Protein AF-A0A7J3T9M3-F1 (afdb_monomer_lite)

Sequence (67 aa):
MERFYGTLQSKLHHFDSVASFIQWYNSVRYHMSLEFNGFYETPDEAFQRKLPPEQLLGSALEVFHNS

Organism: NCBI:txid379547

pLDDT: mean 87.76, std 11.75, range [53.91, 97.56]

Radius of gyration: 15.39 Å; chains: 1; bounding box: 34×36×33 Å

Foldseek 3Di:
DVVVVVCCVVCVVVDPDPVVVVCCQQPPDWDPVQDDPNDTDGNVVSCVVPDDPVNVVVVVVVVVVVD

Structure (mmCIF, N/CA/C/O backbone):
data_AF-A0A7J3T9M3-F1
#
_entry.id   AF-A0A7J3T9M3-F1
#
loop_
_atom_site.group_PDB
_atom_site.id
_atom_site.type_symbol
_atom_site.label_atom_id
_atom_site.label_alt_id
_atom_site.label_comp_id
_atom_site.label_asym_id
_atom_site.label_entity_id
_atom_site.label_seq_id
_atom_site.pdbx_PDB_ins_code
_atom_site.Cartn_x
_atom_site.Cartn_y
_atom_site.Cartn_z
_atom_site.occupancy
_atom_site.B_iso_or_equiv
_atom_site.auth_seq_id
_atom_site.auth_comp_id
_atom_site.auth_asym_id
_atom_site.auth_atom_id
_atom_site.pdbx_PDB_model_num
ATOM 1 N N . MET A 1 1 ? -5.418 10.492 -3.279 1.00 64.00 1 MET A N 1
ATOM 2 C CA . MET A 1 1 ? -5.273 10.263 -4.733 1.00 64.00 1 MET A CA 1
ATOM 3 C C . MET A 1 1 ? -3.923 10.738 -5.266 1.00 64.00 1 MET A C 1
ATOM 5 O O . MET A 1 1 ? -3.190 9.908 -5.780 1.00 64.00 1 MET A O 1
ATOM 9 N N . GLU A 1 2 ? -3.524 12.002 -5.096 1.00 74.19 2 GLU A N 1
ATOM 10 C CA . GLU A 1 2 ? -2.286 12.539 -5.711 1.00 74.19 2 GLU A CA 1
ATOM 11 C C . GLU A 1 2 ? -0.996 11.768 -5.364 1.00 74.19 2 GLU A C 1
ATOM 13 O O . GLU A 1 2 ? -0.197 11.461 -6.246 1.00 74.19 2 GLU A O 1
ATOM 18 N N . ARG A 1 3 ? -0.819 11.352 -4.100 1.00 84.75 3 ARG A N 1
ATOM 19 C CA . ARG A 1 3 ? 0.357 10.562 -3.675 1.00 84.75 3 ARG A CA 1
ATOM 20 C C . ARG A 1 3 ? 0.438 9.179 -4.328 1.00 84.75 3 ARG A C 1
ATOM 22 O O . ARG A 1 3 ? 1.541 8.685 -4.556 1.00 84.75 3 ARG A O 1
ATOM 29 N N . PHE A 1 4 ? -0.705 8.558 -4.622 1.00 88.69 4 PHE A N 1
ATOM 30 C CA . PHE A 1 4 ? -0.747 7.274 -5.322 1.00 88.69 4 PHE A CA 1
ATOM 31 C C . PHE A 1 4 ? -0.263 7.448 -6.761 1.00 88.69 4 PHE A C 1
ATOM 33 O O . PHE A 1 4 ? 0.697 6.793 -7.150 1.00 88.69 4 PHE A O 1
ATOM 40 N N . TYR A 1 5 ? -0.843 8.394 -7.507 1.00 91.25 5 TYR A N 1
ATOM 41 C CA . TYR A 1 5 ? -0.469 8.634 -8.903 1.00 91.25 5 TYR A CA 1
ATOM 42 C C . TYR A 1 5 ? 0.996 9.056 -9.059 1.00 91.25 5 TYR A C 1
ATOM 44 O O . TYR A 1 5 ? 1.678 8.544 -9.943 1.00 91.25 5 TYR A O 1
ATOM 52 N N . GLY A 1 6 ? 1.519 9.895 -8.159 1.00 94.50 6 GLY A N 1
ATOM 53 C CA . GLY A 1 6 ? 2.947 10.235 -8.160 1.00 94.50 6 GLY A CA 1
ATOM 54 C C . GLY A 1 6 ? 3.852 9.030 -7.865 1.00 94.50 6 GLY A C 1
ATOM 55 O O . GLY A 1 6 ? 4.903 8.861 -8.486 1.00 94.50 6 GLY A O 1
ATOM 56 N N . THR A 1 7 ? 3.436 8.138 -6.960 1.00 93.38 7 THR A N 1
ATOM 57 C CA . THR A 1 7 ? 4.177 6.892 -6.690 1.00 93.38 7 THR A CA 1
ATOM 58 C C . THR A 1 7 ? 4.122 5.950 -7.890 1.00 93.38 7 THR A C 1
ATOM 60 O O . THR A 1 7 ? 5.149 5.402 -8.275 1.00 93.38 7 THR A O 1
ATOM 63 N N . LEU A 1 8 ? 2.954 5.805 -8.518 1.00 94.25 8 LEU A N 1
ATOM 64 C CA . LEU A 1 8 ? 2.771 4.997 -9.719 1.00 94.25 8 LEU A CA 1
ATOM 65 C C . LEU A 1 8 ? 3.685 5.490 -10.846 1.00 94.25 8 LEU A C 1
ATOM 67 O O . LEU A 1 8 ? 4.506 4.725 -11.338 1.00 94.25 8 LEU A O 1
ATOM 71 N N . GLN A 1 9 ? 3.624 6.778 -11.193 1.00 95.75 9 GLN A N 1
ATOM 72 C CA . GLN A 1 9 ? 4.459 7.354 -12.253 1.00 95.75 9 GLN A CA 1
ATOM 73 C C . GLN A 1 9 ? 5.960 7.186 -11.981 1.00 95.75 9 GLN A C 1
ATOM 75 O O . GLN A 1 9 ? 6.719 6.858 -12.889 1.00 95.75 9 GLN A O 1
ATOM 80 N N . SER A 1 10 ? 6.396 7.370 -10.732 1.00 96.25 10 SER A N 1
ATOM 81 C CA . SER A 1 10 ? 7.820 7.289 -10.381 1.00 96.25 10 SER A CA 1
ATOM 82 C C . SER A 1 10 ? 8.357 5.867 -10.229 1.00 96.25 10 SER A C 1
ATOM 84 O O . SER A 1 10 ? 9.567 5.686 -10.323 1.00 96.25 10 SER A O 1
ATOM 86 N N . LYS A 1 11 ? 7.510 4.862 -9.975 1.00 95.50 11 LYS A N 1
ATOM 87 C CA . LYS A 1 11 ? 7.962 3.503 -9.633 1.00 95.50 11 LYS A CA 1
ATOM 88 C C . LYS A 1 11 ? 7.544 2.425 -10.619 1.00 95.50 11 LYS A C 1
ATOM 90 O O . LYS A 1 11 ? 8.201 1.393 -10.631 1.00 95.50 11 LYS A O 1
ATOM 95 N N . LEU A 1 12 ? 6.515 2.641 -11.442 1.00 96.50 12 LEU A N 1
ATOM 96 C CA . LEU A 1 12 ? 5.958 1.601 -12.316 1.00 96.50 12 LEU A CA 1
ATOM 97 C C . LEU A 1 12 ? 7.007 0.958 -13.234 1.00 96.50 12 LEU A C 1
ATOM 99 O O . LEU A 1 12 ? 6.953 -0.240 -13.461 1.00 96.50 12 LEU A O 1
ATOM 103 N N . HIS A 1 13 ? 8.000 1.723 -13.694 1.00 96.81 13 HIS A N 1
ATOM 104 C CA . HIS A 1 13 ? 9.080 1.222 -14.550 1.00 96.81 13 HIS A CA 1
ATOM 105 C C . HIS A 1 13 ? 10.016 0.197 -13.875 1.00 96.81 13 HIS A C 1
ATOM 107 O O . HIS A 1 13 ? 10.832 -0.414 -14.556 1.00 96.81 13 HIS A O 1
ATOM 113 N N . HIS A 1 14 ? 9.927 0.016 -12.553 1.00 97.38 14 HIS A N 1
ATOM 114 C CA . HIS A 1 14 ? 10.632 -1.043 -11.823 1.00 97.38 14 HIS A CA 1
ATOM 115 C C . HIS A 1 14 ? 9.844 -2.358 -11.749 1.00 97.38 14 HIS A C 1
ATOM 117 O O . HIS A 1 14 ? 10.330 -3.315 -11.150 1.00 97.38 14 HIS A O 1
ATOM 123 N N . PHE A 1 15 ? 8.627 -2.398 -12.290 1.00 97.19 15 PHE A N 1
ATOM 124 C CA . PHE A 1 15 ? 7.739 -3.550 -12.218 1.00 97.19 15 PHE A CA 1
ATOM 125 C C . PHE A 1 15 ? 7.431 -4.066 -13.617 1.00 97.19 15 PHE A C 1
ATOM 127 O O . PHE A 1 15 ? 7.210 -3.292 -14.545 1.00 97.19 15 PHE A O 1
ATOM 134 N N . ASP A 1 16 ? 7.328 -5.387 -13.736 1.00 96.62 16 ASP A N 1
ATOM 135 C CA . ASP A 1 16 ? 6.995 -6.049 -15.001 1.00 96.62 16 ASP A CA 1
ATOM 136 C C . ASP A 1 16 ? 5.559 -5.757 -15.467 1.00 96.62 16 ASP A C 1
ATOM 138 O O . ASP A 1 16 ? 5.216 -5.955 -16.631 1.00 96.62 16 ASP A O 1
ATOM 142 N N . SER A 1 17 ? 4.685 -5.308 -14.558 1.00 96.94 17 SER A N 1
ATOM 143 C CA . SER A 1 17 ? 3.292 -4.996 -14.864 1.00 96.94 17 SER A CA 1
ATOM 144 C C . SER A 1 17 ? 2.673 -4.031 -13.850 1.00 96.94 17 SER A C 1
ATOM 146 O O . SER A 1 17 ? 3.148 -3.865 -12.725 1.00 96.94 17 SER A O 1
ATOM 148 N N . VAL A 1 18 ? 1.531 -3.444 -14.219 1.00 96.25 18 VAL A N 1
ATOM 149 C CA . V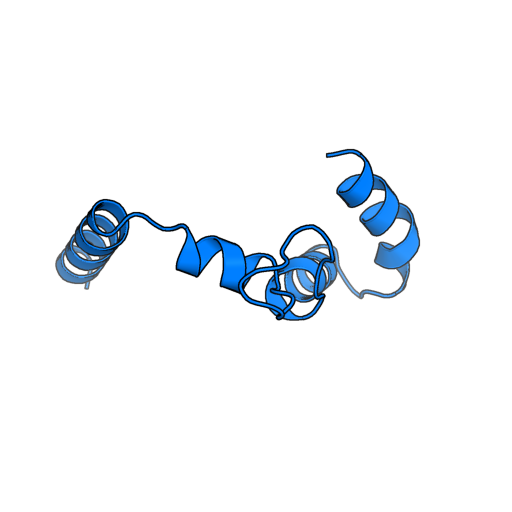AL A 1 18 ? 0.699 -2.677 -13.277 1.00 96.25 18 VAL A CA 1
ATOM 150 C C . VAL A 1 18 ? 0.213 -3.567 -12.131 1.00 96.25 18 VAL A C 1
ATOM 152 O O . VAL A 1 18 ? 0.184 -3.121 -10.990 1.00 96.25 18 VAL A O 1
ATOM 155 N N . ALA A 1 19 ? -0.125 -4.830 -12.405 1.00 96.94 19 ALA A N 1
ATOM 156 C CA . ALA A 1 19 ? -0.605 -5.755 -11.384 1.00 96.94 19 ALA A CA 1
ATOM 157 C C . ALA A 1 19 ? 0.449 -6.002 -10.292 1.00 96.94 19 ALA A C 1
ATOM 159 O O . ALA A 1 19 ? 0.131 -5.908 -9.108 1.00 96.94 19 ALA A O 1
ATOM 160 N N . SER A 1 20 ? 1.711 -6.230 -10.674 1.00 97.44 20 SER A N 1
ATOM 161 C CA . SER A 1 20 ? 2.801 -6.419 -9.709 1.00 97.44 20 SER A CA 1
ATOM 162 C C . SER A 1 20 ? 3.122 -5.141 -8.929 1.00 97.44 20 SER A C 1
ATOM 164 O O . SER A 1 20 ? 3.396 -5.214 -7.730 1.00 97.44 20 SER A O 1
ATOM 166 N N . PHE A 1 21 ? 2.999 -3.962 -9.551 1.00 97.56 21 PHE A N 1
ATOM 167 C CA . PHE A 1 21 ? 3.068 -2.690 -8.823 1.00 97.56 21 PHE A CA 1
ATOM 168 C C . PHE A 1 21 ? 1.955 -2.569 -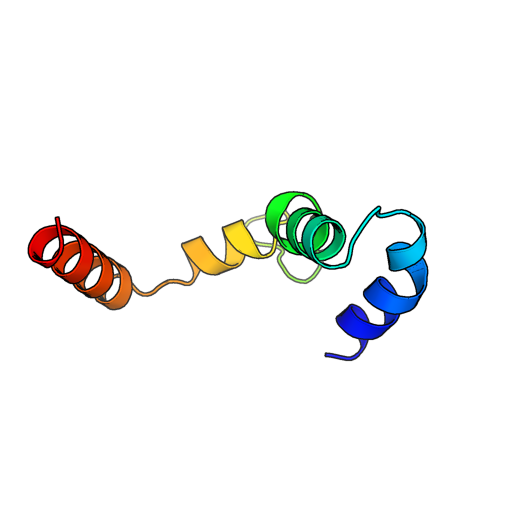7.770 1.00 97.56 21 PHE A C 1
ATOM 170 O O . PHE A 1 21 ? 2.232 -2.203 -6.628 1.00 97.56 21 PHE A O 1
ATOM 177 N N . ILE A 1 22 ? 0.705 -2.868 -8.140 1.00 96.25 22 ILE A N 1
ATOM 178 C CA . ILE A 1 22 ? -0.446 -2.777 -7.230 1.00 96.25 22 ILE A CA 1
ATOM 179 C C . ILE A 1 22 ? -0.285 -3.748 -6.062 1.00 96.25 22 ILE A C 1
ATOM 181 O O . ILE A 1 22 ? -0.481 -3.343 -4.917 1.00 96.25 22 ILE A O 1
ATOM 185 N N . GLN A 1 23 ? 0.139 -4.984 -6.335 1.00 97.06 23 GLN A N 1
ATOM 186 C CA . GLN A 1 23 ? 0.430 -5.968 -5.297 1.00 97.06 23 GLN A CA 1
ATOM 187 C C . GLN A 1 23 ? 1.466 -5.422 -4.308 1.00 97.06 23 GLN A C 1
ATOM 189 O O . GLN A 1 23 ? 1.198 -5.347 -3.115 1.00 97.06 23 GLN A O 1
ATOM 194 N N . TRP A 1 24 ? 2.616 -4.947 -4.793 1.00 97.12 24 TRP A N 1
ATOM 195 C CA . TRP A 1 24 ? 3.642 -4.363 -3.926 1.00 97.12 24 TRP A CA 1
ATOM 196 C C . TRP A 1 24 ? 3.133 -3.159 -3.119 1.00 97.12 24 TRP A C 1
ATOM 198 O O . TRP A 1 24 ? 3.416 -3.038 -1.924 1.00 97.12 24 TRP A O 1
ATOM 208 N N . TYR A 1 25 ? 2.375 -2.264 -3.756 1.00 96.00 25 TYR A N 1
ATOM 209 C CA . TYR A 1 25 ? 1.856 -1.058 -3.114 1.00 96.00 25 TYR A CA 1
ATOM 210 C C . TYR A 1 25 ? 0.914 -1.379 -1.946 1.00 96.00 25 TYR A C 1
ATOM 212 O O . TYR A 1 25 ? 0.946 -0.674 -0.933 1.00 96.00 25 TYR A O 1
ATOM 220 N N . ASN A 1 26 ? 0.104 -2.428 -2.103 1.00 96.00 26 ASN A N 1
ATOM 221 C CA . ASN A 1 26 ? -0.936 -2.824 -1.160 1.00 96.00 26 ASN A CA 1
ATOM 222 C C . ASN A 1 26 ? -0.459 -3.802 -0.080 1.00 96.00 26 ASN A C 1
ATOM 224 O O . ASN A 1 26 ? -0.913 -3.683 1.054 1.00 96.00 26 ASN A O 1
ATOM 228 N N . SER A 1 27 ? 0.473 -4.707 -0.398 1.00 95.75 27 SER A N 1
ATOM 229 C CA . SER A 1 27 ? 0.829 -5.818 0.495 1.00 95.75 27 SER A CA 1
ATOM 230 C C . SER A 1 27 ? 2.257 -5.768 1.049 1.00 95.75 27 SER A C 1
ATOM 232 O O . SER A 1 27 ? 2.604 -6.572 1.907 1.00 95.75 27 SER A O 1
ATOM 234 N N . VAL A 1 28 ? 3.121 -4.879 0.542 1.00 94.62 28 VAL A N 1
ATOM 235 C CA . VAL A 1 28 ? 4.542 -4.805 0.953 1.00 94.62 28 VAL A CA 1
ATOM 236 C C . VAL A 1 28 ? 4.920 -3.416 1.455 1.00 94.62 28 VAL A C 1
ATOM 238 O O . VAL A 1 28 ? 5.701 -3.265 2.393 1.00 94.62 28 VAL A O 1
ATOM 241 N N . ARG A 1 29 ? 4.409 -2.366 0.814 1.00 93.75 29 ARG A N 1
ATOM 242 C CA . ARG A 1 29 ? 4.784 -0.993 1.142 1.00 93.75 29 ARG A CA 1
ATOM 243 C C . ARG A 1 29 ? 4.043 -0.506 2.388 1.00 93.75 29 ARG A C 1
ATOM 245 O O . ARG A 1 29 ? 2.835 -0.312 2.339 1.00 93.75 29 ARG A O 1
ATOM 252 N N . TYR A 1 30 ? 4.783 -0.183 3.446 1.00 93.31 30 TYR A N 1
ATOM 253 C CA . TYR A 1 30 ? 4.265 0.540 4.612 1.00 93.31 30 TYR A CA 1
ATOM 254 C C . TYR A 1 30 ? 4.039 2.027 4.307 1.00 93.31 30 TYR A C 1
ATOM 256 O O . TYR A 1 30 ? 4.816 2.657 3.577 1.00 93.31 30 TYR A O 1
ATOM 264 N N . HIS A 1 31 ? 2.980 2.613 4.872 1.00 91.81 31 HIS A N 1
ATOM 265 C CA . HIS A 1 31 ? 2.629 4.019 4.641 1.00 91.81 31 HIS A CA 1
ATOM 266 C C . HIS A 1 31 ? 2.595 4.789 5.952 1.00 91.81 31 HIS A C 1
ATOM 268 O O . HIS A 1 31 ? 1.866 4.428 6.866 1.00 91.81 31 HIS A O 1
ATOM 274 N N . MET A 1 32 ? 3.294 5.927 6.008 1.00 87.62 32 MET A N 1
ATOM 275 C CA . MET A 1 32 ? 3.289 6.780 7.207 1.00 87.62 32 MET A CA 1
ATOM 276 C C . MET A 1 32 ? 1.890 7.268 7.602 1.00 87.62 32 MET A C 1
ATOM 278 O O . MET A 1 32 ? 1.611 7.475 8.773 1.00 87.62 32 MET A O 1
ATOM 282 N N . SER A 1 33 ? 0.997 7.448 6.627 1.00 90.94 33 SER A N 1
ATOM 283 C CA . SER A 1 33 ? -0.396 7.835 6.872 1.00 90.94 33 SER A CA 1
ATOM 284 C C . SER A 1 33 ? -1.266 6.708 7.440 1.00 90.94 33 SER A C 1
ATOM 286 O O . SER A 1 33 ? -2.436 6.943 7.722 1.00 90.94 33 SER A O 1
ATOM 288 N N . LEU A 1 34 ? -0.732 5.490 7.537 1.00 93.56 34 LEU A N 1
ATOM 289 C CA . LEU A 1 34 ? -1.391 4.306 8.090 1.00 93.56 34 LEU A CA 1
ATOM 290 C C . LEU A 1 34 ? -0.730 3.884 9.408 1.00 93.56 34 LEU A C 1
ATOM 292 O O . LEU A 1 34 ? -0.647 2.702 9.717 1.00 93.56 34 LEU A O 1
ATOM 296 N N . GLU A 1 35 ? -0.220 4.851 10.165 1.00 95.19 35 GLU A N 1
ATOM 297 C CA . GLU A 1 35 ? 0.229 4.602 11.529 1.00 95.19 35 GLU A CA 1
ATOM 298 C C . GLU A 1 35 ? -0.963 4.207 12.415 1.00 95.19 35 GLU A C 1
ATOM 300 O O . GLU A 1 35 ? -2.042 4.808 12.349 1.00 95.19 35 GLU A O 1
ATOM 305 N N . PHE A 1 36 ? -0.768 3.155 13.204 1.00 92.56 36 PHE A N 1
ATOM 306 C CA . PHE A 1 36 ? -1.712 2.660 14.188 1.00 92.56 36 PHE A CA 1
ATOM 307 C C . PHE A 1 36 ? -0.957 2.049 15.377 1.00 92.56 36 PHE A C 1
ATOM 309 O O . PHE A 1 36 ? -0.219 1.074 15.233 1.00 92.56 36 PHE A O 1
ATOM 316 N N . ASN A 1 37 ? -1.178 2.600 16.574 1.00 93.38 37 ASN A N 1
ATOM 317 C CA . ASN A 1 37 ? -0.599 2.127 17.839 1.00 93.38 37 ASN A CA 1
ATOM 318 C C . ASN A 1 37 ? 0.940 2.008 17.847 1.00 93.38 37 ASN A C 1
ATOM 320 O O . ASN A 1 37 ? 1.497 1.101 18.463 1.00 93.38 37 ASN A O 1
ATOM 324 N N . GLY A 1 38 ? 1.636 2.927 17.186 1.00 93.06 38 GLY A N 1
ATOM 325 C CA . GLY A 1 38 ? 3.093 2.975 17.089 1.00 93.06 38 GLY A CA 1
ATOM 326 C C . GLY A 1 38 ? 3.683 2.143 15.948 1.00 93.06 38 GLY A C 1
ATOM 327 O O . GLY A 1 38 ? 4.905 2.115 15.801 1.00 93.06 38 GLY A O 1
ATOM 328 N N . PHE A 1 39 ? 2.851 1.490 15.132 1.00 93.38 39 PHE A N 1
ATOM 329 C CA . PHE A 1 39 ? 3.279 0.674 13.995 1.00 93.38 39 PHE A CA 1
ATOM 330 C C . PHE A 1 39 ? 2.712 1.226 12.689 1.00 93.38 39 PHE A C 1
ATOM 332 O O . PHE A 1 39 ? 1.611 1.765 12.655 1.00 93.38 39 PHE A O 1
ATOM 339 N N . TYR A 1 40 ? 3.463 1.092 11.597 1.00 96.25 40 TYR A N 1
ATOM 340 C CA . TYR A 1 40 ? 2.972 1.438 10.266 1.00 96.25 40 TYR A CA 1
ATOM 341 C C . TYR A 1 40 ? 2.379 0.209 9.601 1.00 96.25 40 TYR A C 1
ATOM 343 O O . TYR A 1 40 ? 2.989 -0.856 9.632 1.00 96.25 40 TYR A O 1
ATOM 351 N N . GLU A 1 41 ? 1.235 0.389 8.956 1.00 96.38 41 GLU A N 1
ATOM 352 C CA . GLU A 1 41 ? 0.556 -0.663 8.208 1.00 96.38 41 GLU A CA 1
ATOM 353 C C . GLU A 1 41 ? 0.755 -0.496 6.696 1.00 96.38 41 GLU A C 1
ATOM 355 O O . GLU A 1 41 ? 1.006 0.595 6.156 1.00 96.38 41 GLU A O 1
ATOM 360 N N . THR A 1 42 ? 0.624 -1.614 5.998 1.00 96.81 42 THR A N 1
ATOM 361 C CA . THR A 1 42 ? 0.323 -1.669 4.572 1.00 96.81 42 THR A CA 1
ATOM 362 C C . THR A 1 42 ? -1.156 -1.326 4.327 1.00 96.81 42 THR A C 1
ATOM 364 O O . THR A 1 42 ? -1.977 -1.377 5.251 1.00 96.81 42 THR A O 1
ATOM 367 N N . PRO A 1 43 ? -1.548 -0.949 3.097 1.00 95.94 43 PRO A N 1
ATOM 368 C CA . PRO A 1 43 ? -2.948 -0.700 2.773 1.00 95.94 43 PRO A CA 1
ATOM 369 C C . PRO A 1 43 ? -3.845 -1.909 3.028 1.00 95.94 43 PRO A C 1
ATOM 371 O O . PRO A 1 43 ? -4.956 -1.714 3.516 1.00 95.94 43 PRO A O 1
ATOM 374 N N . ASP A 1 44 ? -3.365 -3.125 2.755 1.00 96.00 44 ASP A N 1
ATOM 375 C CA . ASP A 1 44 ? -4.127 -4.351 3.000 1.00 96.00 44 ASP A CA 1
ATOM 376 C C . ASP A 1 44 ? -4.381 -4.561 4.497 1.00 96.00 44 ASP A C 1
ATOM 378 O O . ASP A 1 44 ? -5.521 -4.781 4.901 1.00 96.00 44 ASP A O 1
ATOM 382 N N . GLU A 1 45 ? -3.361 -4.408 5.344 1.00 95.44 45 G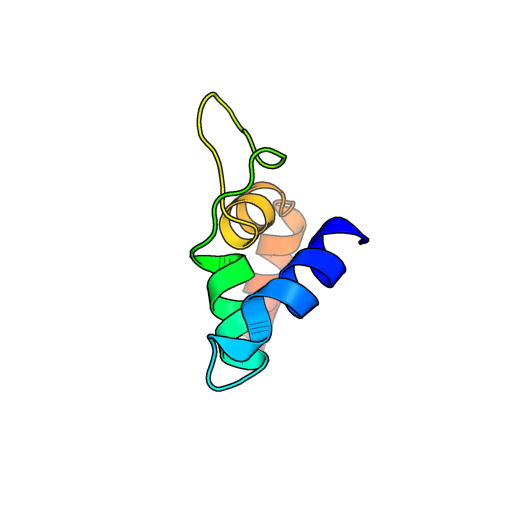LU A N 1
ATOM 383 C CA . GLU A 1 45 ? -3.513 -4.503 6.805 1.00 95.44 45 GLU A CA 1
ATOM 384 C C . GLU A 1 45 ? -4.494 -3.450 7.337 1.00 95.44 45 GLU A C 1
ATOM 386 O O . GLU A 1 45 ? -5.427 -3.769 8.080 1.00 95.44 45 GLU A O 1
ATOM 391 N N . ALA A 1 46 ? -4.344 -2.198 6.895 1.00 95.12 46 ALA A N 1
ATOM 392 C CA . ALA A 1 46 ? -5.234 -1.118 7.296 1.00 95.12 46 ALA A CA 1
ATOM 393 C C . ALA A 1 46 ? -6.673 -1.333 6.806 1.00 95.12 46 ALA A C 1
ATOM 395 O O . ALA A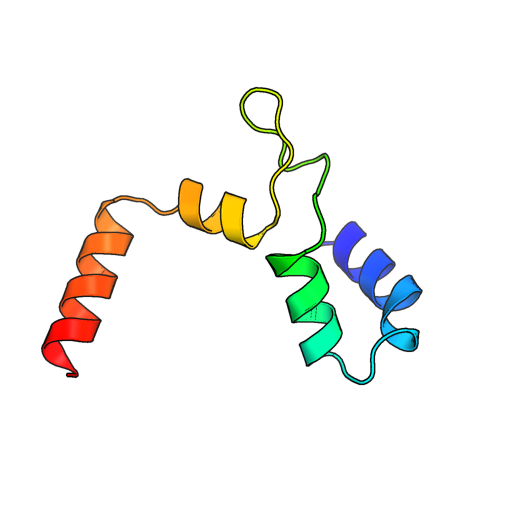 1 46 ? -7.615 -0.932 7.492 1.00 95.12 46 ALA A O 1
ATOM 396 N N . PHE A 1 47 ? -6.857 -1.938 5.630 1.00 93.81 47 PHE A N 1
ATOM 397 C CA . PHE A 1 47 ? -8.169 -2.315 5.115 1.00 93.81 47 PHE A CA 1
ATOM 398 C C . PHE A 1 47 ? -8.801 -3.386 6.003 1.00 93.81 47 PHE A C 1
ATOM 400 O O . PHE A 1 47 ? -9.894 -3.161 6.516 1.00 93.81 47 PHE A O 1
ATOM 407 N N . GLN A 1 48 ? -8.090 -4.487 6.266 1.00 91.44 48 GLN A N 1
ATOM 408 C CA . GLN A 1 48 ? -8.583 -5.581 7.109 1.00 91.44 48 GLN A CA 1
ATOM 409 C C . GLN A 1 48 ? -8.959 -5.106 8.514 1.00 91.44 48 GLN A C 1
ATOM 411 O O . GLN A 1 48 ? -10.020 -5.451 9.026 1.00 91.44 48 GLN A O 1
ATOM 416 N N . ARG A 1 49 ? -8.141 -4.246 9.125 1.00 92.62 49 ARG A N 1
ATOM 417 C CA . ARG A 1 49 ? -8.430 -3.673 10.446 1.00 92.62 49 ARG A CA 1
ATOM 418 C C . ARG A 1 49 ? -9.668 -2.772 10.458 1.00 92.62 49 ARG A C 1
ATOM 420 O O . ARG A 1 49 ? -10.346 -2.676 11.478 1.00 92.62 49 ARG A O 1
ATOM 427 N N . LYS A 1 50 ? -9.925 -2.054 9.362 1.00 92.00 50 LYS A N 1
ATOM 428 C CA . LYS A 1 50 ? -11.053 -1.117 9.237 1.00 92.00 50 LYS A CA 1
ATOM 429 C C . LYS A 1 50 ? -12.334 -1.783 8.748 1.00 92.00 50 LYS A C 1
ATOM 431 O O . LYS A 1 50 ? -13.365 -1.109 8.742 1.00 92.00 50 LYS A O 1
ATOM 436 N N . LEU A 1 51 ? -12.283 -3.050 8.335 1.00 90.62 51 LEU A N 1
ATOM 437 C CA . LEU A 1 51 ? -13.476 -3.790 7.948 1.00 90.62 51 LEU A CA 1
ATOM 438 C C . LEU A 1 51 ? -14.433 -3.884 9.146 1.00 90.62 51 LEU A C 1
ATOM 440 O O . LEU A 1 51 ? -14.051 -4.401 10.198 1.00 90.62 51 LEU A O 1
ATOM 444 N N . PRO A 1 52 ? -15.679 -3.399 9.007 1.00 84.50 52 PRO A N 1
ATOM 445 C CA . PRO A 1 52 ? -16.698 -3.583 10.024 1.00 84.50 52 PRO A CA 1
ATOM 446 C C . PRO A 1 52 ? -16.998 -5.078 10.225 1.00 84.50 52 PRO A C 1
ATOM 448 O O . PRO A 1 52 ? -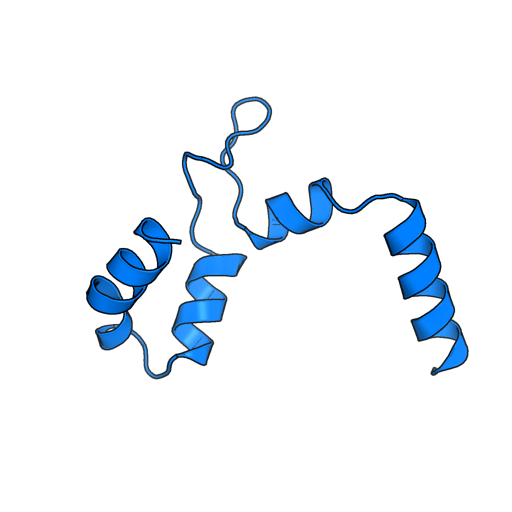17.051 -5.822 9.235 1.00 84.50 52 PRO A O 1
ATOM 451 N N . PRO A 1 53 ? -17.258 -5.536 11.463 1.00 78.00 53 PRO A N 1
ATOM 452 C CA . PRO A 1 53 ? -17.633 -6.925 11.737 1.00 78.00 53 PRO A CA 1
ATOM 453 C C . PRO A 1 53 ? -18.821 -7.417 10.897 1.00 78.00 53 PRO A C 1
ATOM 455 O O . PRO A 1 53 ? -18.875 -8.583 10.507 1.00 78.00 53 PRO A O 1
ATOM 458 N N . GLU A 1 54 ? -19.754 -6.526 10.563 1.00 75.19 54 GLU A N 1
ATOM 459 C CA . GLU A 1 54 ? -20.934 -6.835 9.755 1.00 75.19 54 GLU A CA 1
ATOM 460 C C . GLU A 1 54 ? -20.568 -7.197 8.307 1.00 75.19 54 GLU A C 1
ATOM 462 O O . GLU A 1 54 ? -21.204 -8.061 7.702 1.00 75.19 54 GLU A O 1
ATOM 467 N N . GLN A 1 55 ? -19.514 -6.584 7.753 1.00 73.25 55 GLN A N 1
ATOM 468 C CA . GLN A 1 55 ? -19.029 -6.887 6.402 1.00 73.25 55 GLN A CA 1
ATOM 469 C C . GLN A 1 55 ? -18.278 -8.220 6.350 1.00 73.25 55 GLN A C 1
ATOM 471 O O . GLN A 1 55 ? -18.365 -8.931 5.347 1.00 73.25 55 GLN A O 1
ATOM 476 N N . LEU A 1 56 ? -17.598 -8.595 7.436 1.00 69.75 56 LEU A N 1
ATOM 477 C CA . LEU A 1 56 ? -16.961 -9.908 7.560 1.00 69.75 56 LEU A CA 1
ATOM 478 C C . LEU A 1 56 ? -18.011 -11.024 7.603 1.00 69.75 56 LEU A C 1
ATOM 480 O O . LEU A 1 56 ? -17.866 -12.025 6.906 1.00 69.75 56 LEU A O 1
ATOM 484 N N . LEU A 1 57 ? -19.094 -10.832 8.364 1.00 70.19 57 LEU A N 1
ATOM 485 C CA . LEU A 1 57 ? -20.179 -11.810 8.462 1.00 70.19 57 LEU A CA 1
ATOM 486 C C . LEU A 1 57 ? -20.914 -11.987 7.123 1.00 70.19 57 LEU A C 1
ATOM 488 O O . LEU A 1 57 ? -21.168 -13.117 6.712 1.00 70.19 57 LEU A O 1
ATOM 492 N N . GLY A 1 58 ? -21.212 -10.886 6.423 1.00 71.19 58 GLY A N 1
ATOM 493 C CA . GLY A 1 58 ? -21.831 -10.928 5.094 1.00 71.19 58 GLY A CA 1
ATOM 494 C C . GLY A 1 58 ? -20.962 -11.652 4.063 1.00 71.19 58 GLY A C 1
ATOM 495 O O . GLY A 1 58 ? -21.443 -12.563 3.393 1.00 71.19 58 GLY A O 1
ATOM 496 N N . SER A 1 59 ? -19.670 -11.312 4.007 1.00 68.50 59 SER A N 1
ATOM 497 C CA . SER A 1 59 ? -18.703 -11.958 3.106 1.00 68.50 59 SER A CA 1
ATOM 498 C C . SER A 1 59 ? -18.544 -13.452 3.406 1.00 68.50 59 SER A C 1
ATOM 500 O O . SER A 1 59 ? -18.489 -14.269 2.492 1.00 68.50 59 SER A O 1
ATOM 502 N N . ALA A 1 60 ? -18.504 -13.833 4.688 1.00 67.88 60 ALA A N 1
ATOM 503 C CA . ALA A 1 60 ? -18.412 -15.234 5.088 1.00 67.88 60 ALA A CA 1
ATOM 504 C C . ALA A 1 60 ? -19.648 -16.033 4.646 1.00 67.88 60 ALA A C 1
ATOM 506 O O . ALA A 1 60 ? -19.502 -17.103 4.060 1.00 67.88 60 ALA A O 1
ATOM 507 N N . LEU A 1 61 ? -20.857 -15.510 4.880 1.00 66.31 61 LEU A N 1
ATOM 508 C CA . LEU A 1 61 ? -22.106 -16.158 4.463 1.00 66.31 61 LEU A CA 1
ATOM 509 C C . LEU A 1 61 ? -22.203 -16.316 2.940 1.00 66.31 61 LEU A C 1
ATOM 511 O O . LEU A 1 61 ? -22.664 -17.350 2.465 1.00 66.31 61 LEU A O 1
ATOM 515 N N . GLU A 1 62 ? -21.745 -15.323 2.176 1.00 69.44 62 GLU A N 1
ATOM 516 C CA . GLU A 1 62 ? -21.709 -15.393 0.713 1.00 69.44 62 GLU A CA 1
ATOM 517 C C . GLU A 1 62 ? -20.762 -16.494 0.215 1.00 69.44 62 GLU A C 1
ATOM 519 O O . GLU A 1 62 ? -21.143 -17.288 -0.646 1.00 69.44 62 GLU A O 1
ATOM 524 N N . VAL A 1 63 ? -19.564 -16.606 0.802 1.00 70.94 63 VAL A N 1
ATOM 525 C CA . VA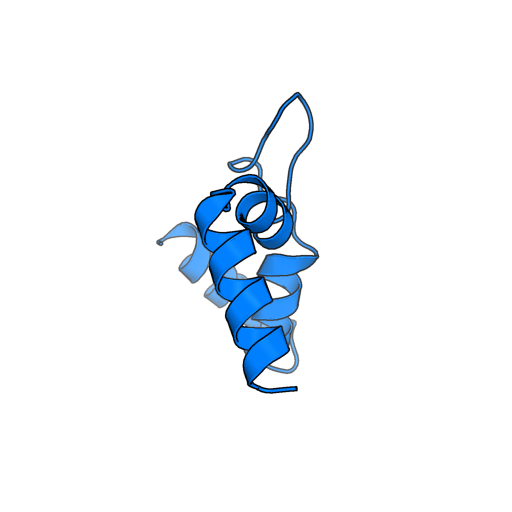L A 1 63 ? -18.626 -17.694 0.487 1.00 70.94 63 VAL A CA 1
ATOM 526 C C . VAL A 1 63 ? -19.238 -19.053 0.826 1.00 70.94 63 VAL A C 1
ATOM 528 O O . VAL A 1 63 ? -19.195 -19.947 -0.013 1.00 70.94 63 VAL A O 1
ATOM 531 N N . PHE A 1 64 ? -19.857 -19.216 1.999 1.00 67.94 64 PHE A N 1
ATOM 532 C CA . PHE A 1 64 ? -20.498 -20.481 2.384 1.00 67.94 64 PHE A CA 1
ATOM 533 C C . PHE A 1 64 ? -21.681 -20.873 1.491 1.00 67.94 64 PHE A C 1
ATOM 535 O O . PHE A 1 64 ? -21.923 -22.061 1.313 1.00 67.94 64 PHE A O 1
ATOM 542 N N . HIS A 1 65 ? -22.423 -19.913 0.935 1.00 66.44 65 HIS A N 1
ATOM 543 C CA . HIS A 1 65 ? -23.536 -20.205 0.025 1.00 66.44 65 HIS A CA 1
ATOM 544 C C . HIS A 1 65 ? -23.096 -20.524 -1.410 1.00 66.44 65 HIS A C 1
ATOM 546 O O . HIS A 1 65 ? -23.826 -21.215 -2.117 1.00 66.44 65 HIS A O 1
ATOM 552 N N . ASN A 1 66 ? -21.928 -20.041 -1.836 1.00 60.88 66 ASN A N 1
ATOM 553 C CA . ASN A 1 66 ? -21.373 -20.288 -3.171 1.00 60.88 66 ASN A CA 1
ATOM 554 C C . ASN A 1 66 ? -20.265 -21.367 -3.193 1.00 60.88 66 ASN A C 1
ATOM 556 O O . ASN A 1 66 ? -19.597 -21.506 -4.222 1.00 60.88 66 ASN A O 1
ATOM 560 N N . SER A 1 67 ? -20.058 -22.105 -2.091 1.00 53.91 67 SER A N 1
ATOM 561 C CA . SER A 1 67 ? -19.076 -23.203 -1.965 1.00 53.91 67 SER A CA 1
ATOM 562 C C . SER A 1 67 ? -19.720 -24.585 -1.958 1.00 53.91 67 SER A C 1
ATOM 564 O O . SER A 1 67 ? -20.860 -24.709 -1.460 1.00 53.91 67 SER A O 1
#

Secondary structure (DSSP, 8-state):
-HHHHHHHHHHGGGSSSHHHHHHHHHHT---GGGEETTEEPPHHHHHHHHS-HHHHHHHHHHHHH--